Protein AF-A0A843DJ02-F1 (afdb_monomer)

Sequence (90 aa):
MFDVICVPVDGSEYGYKAADVAIEIAEKFSSKIAAVHVLEEFSFSSYDSEEDSGDAILAKITKKAAEHDVEVVEHLLTADALRDMKFIIN

Nearest PDB structures (foldseek):
  4wny-assembly1_A-2  TM=8.819E-01  e=2.129E-06  Burkholderia pseudomallei 1710b
  3hgm-assembly2_C  TM=8.732E-01  e=9.163E-06  Halomonas elongata
  7ji4-assembly1_A  TM=5.893E-01  e=1.815E-04  Staphylococcus aureus subsp. aureus MRSA252
  4cdn-assembly2_B  TM=5.218E-01  e=2.510E-01  Methanosarcina mazei Go1
  5zcw-assembly1_A  TM=5.365E-01  e=3.498E-01  Methanosarcina mazei

Solvent-accessible surface area (backbone atoms only — not comparable to full-atom values): 5203 Å² total; per-residue (Å²): 131,65,65,62,47,77,39,71,37,81,71,42,75,66,27,52,53,51,44,54,54,48,42,58,50,19,52,76,59,75,16,31,35,38,41,34,31,68,43,60,84,83,59,94,67,55,68,72,62,52,50,56,51,45,50,54,45,46,52,53,50,46,58,56,27,53,79,61,79,33,55,64,47,78,42,82,41,80,44,52,73,88,75,45,50,76,69,75,77,113

Mean predicted aligned error: 3.18 Å

pLDDT: mean 93.18, std 8.01, range [51.97, 98.56]

Radius of gyration: 13.01 Å; Cα contacts (8 Å, |Δi|>4): 141; chains: 1; bounding box: 37×25×33 Å

Structure (mmCIF, N/CA/C/O backbone):
data_AF-A0A843DJ02-F1
#
_entry.id   AF-A0A843DJ02-F1
#
loop_
_atom_site.group_PDB
_atom_site.id
_atom_site.type_symbol
_atom_site.label_atom_id
_atom_site.label_alt_id
_atom_site.label_comp_id
_atom_site.label_asym_id
_atom_site.label_entity_id
_atom_site.label_seq_id
_atom_site.pdbx_PDB_ins_code
_atom_site.Cartn_x
_atom_site.Cartn_y
_atom_site.Cartn_z
_atom_site.occupancy
_atom_site.B_iso_or_equiv
_atom_site.auth_seq_id
_atom_site.auth_comp_id
_atom_site.auth_asym_id
_atom_site.auth_atom_id
_atom_site.pdbx_PDB_model_num
ATOM 1 N N . MET A 1 1 ? -20.631 -8.835 4.016 1.00 71.25 1 MET A N 1
ATOM 2 C CA . MET A 1 1 ? -19.887 -7.614 4.389 1.00 71.25 1 MET A CA 1
ATOM 3 C C . MET A 1 1 ? -18.545 -7.695 3.682 1.00 71.25 1 MET A C 1
ATOM 5 O O . MET A 1 1 ? -18.176 -8.805 3.323 1.00 71.25 1 MET A O 1
ATOM 9 N N . PHE A 1 2 ? -17.881 -6.582 3.376 1.00 83.56 2 PHE A N 1
ATOM 10 C CA . PHE A 1 2 ? -16.559 -6.650 2.748 1.00 83.56 2 PHE A CA 1
ATOM 11 C C . PHE A 1 2 ? -15.532 -6.983 3.831 1.00 83.56 2 PHE A C 1
ATOM 13 O O . PHE A 1 2 ? -15.407 -6.223 4.784 1.00 83.56 2 PHE A O 1
ATOM 20 N N . ASP A 1 3 ? -14.833 -8.108 3.718 1.00 92.00 3 ASP A N 1
ATOM 21 C CA . ASP A 1 3 ? -13.810 -8.490 4.704 1.00 92.00 3 ASP A CA 1
ATOM 22 C C . ASP A 1 3 ? -12.460 -7.822 4.389 1.00 92.00 3 ASP A C 1
ATOM 24 O O . ASP A 1 3 ? -11.683 -7.492 5.286 1.00 92.00 3 ASP A O 1
ATOM 28 N N . VAL A 1 4 ? -12.212 -7.566 3.100 1.00 94.62 4 VAL A N 1
ATOM 29 C CA . VAL A 1 4 ? -10.995 -6.938 2.582 1.00 94.62 4 VAL A CA 1
ATOM 30 C C . VAL A 1 4 ? -11.366 -5.909 1.518 1.00 94.62 4 VAL A C 1
ATOM 32 O O . VAL A 1 4 ? -12.160 -6.187 0.618 1.00 94.62 4 VAL A O 1
ATOM 35 N N . ILE A 1 5 ? -10.775 -4.723 1.616 1.00 95.62 5 ILE A N 1
ATOM 36 C CA . ILE A 1 5 ? -10.855 -3.658 0.621 1.00 95.62 5 ILE A CA 1
ATOM 37 C C . ILE A 1 5 ? -9.522 -3.624 -0.132 1.00 95.62 5 ILE A C 1
ATOM 39 O O . ILE A 1 5 ? -8.491 -3.251 0.422 1.00 95.62 5 ILE A O 1
ATOM 43 N N . CYS A 1 6 ? -9.532 -4.034 -1.399 1.00 95.19 6 CYS A N 1
ATOM 44 C CA . CYS A 1 6 ? -8.355 -3.939 -2.261 1.00 95.19 6 CYS A CA 1
ATOM 45 C C . CYS A 1 6 ? -8.236 -2.523 -2.830 1.00 95.19 6 CYS A C 1
ATOM 47 O O . CYS A 1 6 ? -9.193 -2.013 -3.418 1.00 95.19 6 CYS A O 1
ATOM 49 N N . VAL A 1 7 ? -7.060 -1.908 -2.702 1.00 96.44 7 VAL A N 1
ATOM 50 C CA . VAL A 1 7 ? -6.773 -0.583 -3.257 1.00 96.44 7 VAL A CA 1
ATOM 51 C C . VAL A 1 7 ? -5.454 -0.585 -4.035 1.00 96.44 7 VAL A C 1
ATOM 53 O O . VAL A 1 7 ? -4.383 -0.749 -3.450 1.00 96.44 7 VAL A O 1
ATOM 56 N N . PRO A 1 8 ? -5.505 -0.396 -5.363 1.00 96.00 8 PRO A N 1
ATOM 57 C CA . PRO A 1 8 ? -4.311 -0.181 -6.167 1.00 96.00 8 PRO A CA 1
ATOM 58 C C . PRO A 1 8 ? -3.782 1.236 -5.941 1.00 96.00 8 PRO A C 1
ATOM 60 O O . PRO A 1 8 ? -4.553 2.200 -5.948 1.00 96.00 8 PRO A O 1
ATOM 63 N N . VAL A 1 9 ? -2.472 1.368 -5.766 1.00 96.94 9 VAL A N 1
ATOM 64 C CA . VAL A 1 9 ? -1.782 2.642 -5.562 1.00 96.94 9 VAL A CA 1
ATOM 65 C C . VAL A 1 9 ? -0.574 2.722 -6.483 1.00 96.94 9 VAL A C 1
ATOM 67 O O . VAL A 1 9 ? 0.232 1.807 -6.541 1.00 96.94 9 VAL A O 1
ATOM 70 N N . ASP A 1 10 ? -0.435 3.825 -7.208 1.00 95.25 10 ASP A N 1
ATOM 71 C CA . ASP A 1 10 ? 0.631 4.076 -8.193 1.00 95.25 10 ASP A CA 1
ATOM 72 C C . ASP A 1 10 ? 1.627 5.151 -7.719 1.00 95.25 10 ASP A C 1
ATOM 74 O O . ASP A 1 10 ? 2.464 5.628 -8.478 1.00 95.25 10 ASP A O 1
ATOM 78 N N . GLY A 1 11 ? 1.504 5.594 -6.464 1.00 96.06 11 GLY A N 1
ATOM 79 C CA . GLY A 1 11 ? 2.291 6.696 -5.910 1.00 96.06 11 GLY A CA 1
ATOM 80 C C . GLY A 1 11 ? 1.843 8.090 -6.363 1.00 96.06 11 GLY A C 1
ATOM 81 O O . GLY A 1 11 ? 2.412 9.086 -5.907 1.00 96.06 11 GLY A O 1
ATOM 82 N N . SER A 1 12 ? 0.809 8.200 -7.202 1.00 97.81 12 SER A N 1
ATOM 83 C CA . SER A 1 12 ? 0.232 9.486 -7.591 1.00 97.81 12 SER A CA 1
ATOM 84 C C . SER A 1 12 ? -0.613 10.095 -6.468 1.00 97.81 12 SER A C 1
ATOM 86 O O . SER A 1 12 ? -1.076 9.420 -5.545 1.00 97.81 12 SER A O 1
ATOM 88 N N . GLU A 1 13 ? -0.876 11.401 -6.559 1.00 97.88 13 GLU A N 1
ATOM 89 C CA . GLU A 1 13 ? -1.801 12.089 -5.649 1.00 97.88 13 GLU A CA 1
ATOM 90 C C . GLU A 1 13 ? -3.188 11.422 -5.624 1.00 97.88 13 GLU A C 1
ATOM 92 O O . GLU A 1 13 ? -3.800 11.292 -4.563 1.00 97.88 13 GLU A O 1
ATOM 97 N N . TYR A 1 14 ? -3.674 10.971 -6.783 1.00 97.75 14 TYR A N 1
ATOM 98 C CA . TYR A 1 14 ? -4.986 10.342 -6.909 1.00 97.75 14 TYR A CA 1
ATOM 99 C C . TYR A 1 14 ? -4.999 8.916 -6.356 1.00 97.75 14 TYR A C 1
ATOM 101 O O . TYR A 1 14 ? -5.977 8.545 -5.709 1.00 97.75 14 TYR A O 1
ATOM 109 N N . GLY A 1 15 ? -3.906 8.164 -6.515 1.00 97.50 15 GLY A N 1
ATOM 110 C CA . GLY A 1 15 ? -3.726 6.866 -5.860 1.00 97.50 15 GLY A CA 1
ATOM 111 C C . GLY A 1 15 ? -3.788 6.992 -4.337 1.00 97.50 15 GLY A C 1
ATOM 112 O O . GLY A 1 15 ? -4.524 6.263 -3.675 1.00 97.50 15 GLY A O 1
ATOM 113 N N . TYR A 1 16 ? -3.116 7.998 -3.767 1.00 98.38 16 TYR A N 1
ATOM 114 C CA . TYR A 1 16 ? -3.190 8.248 -2.324 1.00 98.38 16 TYR A CA 1
ATOM 115 C C . TYR A 1 16 ? -4.581 8.675 -1.848 1.00 98.38 16 TYR A C 1
ATOM 117 O O . TYR A 1 16 ? -4.997 8.249 -0.776 1.00 98.38 16 TYR A O 1
ATOM 125 N N . LYS A 1 17 ? -5.313 9.480 -2.628 1.00 98.38 17 LYS A N 1
ATOM 126 C CA . LYS A 1 17 ? -6.704 9.843 -2.307 1.00 98.38 17 LYS A CA 1
ATOM 127 C C . LYS A 1 17 ? -7.638 8.633 -2.356 1.00 98.38 17 LYS A C 1
ATOM 129 O O . LYS A 1 17 ? -8.542 8.532 -1.534 1.00 98.38 17 LYS A O 1
ATOM 134 N N . ALA A 1 18 ? -7.424 7.715 -3.299 1.00 98.31 18 ALA A N 1
ATOM 135 C CA . ALA A 1 18 ? -8.169 6.462 -3.351 1.00 98.31 18 ALA A CA 1
ATOM 136 C C . ALA A 1 18 ? -7.901 5.602 -2.106 1.00 98.31 18 ALA A C 1
ATOM 138 O O . ALA A 1 18 ? -8.840 5.050 -1.535 1.00 98.31 18 ALA A O 1
ATOM 139 N N . ALA A 1 19 ? -6.649 5.551 -1.643 1.00 98.38 19 ALA A N 1
ATOM 140 C CA . ALA A 1 19 ? -6.290 4.873 -0.401 1.00 98.38 19 ALA A CA 1
ATOM 141 C C . ALA A 1 19 ? -6.948 5.500 0.836 1.00 98.38 19 ALA A C 1
ATOM 143 O O . ALA A 1 19 ? -7.438 4.761 1.684 1.00 98.38 19 ALA A O 1
ATOM 144 N N . ASP A 1 20 ? -7.039 6.831 0.913 1.00 98.56 20 ASP A N 1
ATOM 145 C CA . ASP A 1 20 ? -7.732 7.517 2.015 1.00 98.56 20 ASP A CA 1
ATOM 146 C C . ASP A 1 20 ? -9.209 7.085 2.095 1.00 98.56 20 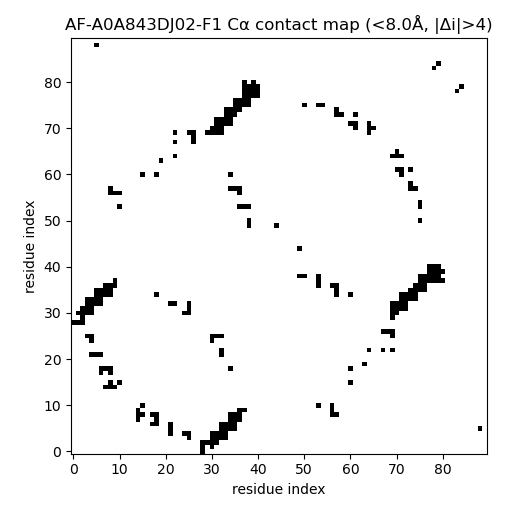ASP A C 1
ATOM 148 O O . ASP A 1 20 ? -9.696 6.688 3.152 1.00 98.56 20 ASP A O 1
ATOM 152 N N . VAL A 1 21 ? -9.904 7.047 0.953 1.00 98.31 21 VAL A N 1
ATOM 153 C CA . VAL A 1 21 ? -11.296 6.568 0.887 1.00 98.31 21 VAL A CA 1
ATOM 154 C C . VAL A 1 21 ? -11.400 5.081 1.241 1.00 98.31 21 VAL A C 1
ATOM 156 O O . VAL A 1 21 ? -12.343 4.676 1.920 1.00 98.31 21 VAL A O 1
ATOM 159 N N . ALA A 1 22 ? -10.449 4.254 0.802 1.00 98.06 22 ALA A N 1
ATOM 160 C CA . ALA A 1 22 ? -10.429 2.833 1.137 1.00 98.06 22 ALA A CA 1
ATOM 161 C C . ALA A 1 22 ? -10.284 2.611 2.652 1.00 98.06 22 ALA A C 1
ATOM 163 O O . ALA A 1 22 ? -11.014 1.791 3.208 1.00 98.06 22 ALA A O 1
ATOM 164 N N . ILE A 1 23 ? -9.417 3.380 3.321 1.00 98.50 23 ILE A N 1
ATOM 165 C CA . ILE A 1 23 ? -9.234 3.352 4.780 1.00 98.50 23 ILE A CA 1
ATOM 166 C C . ILE A 1 23 ? -10.534 3.744 5.492 1.00 98.50 23 ILE A C 1
ATOM 168 O O . ILE A 1 23 ? -10.978 3.009 6.370 1.00 98.50 23 ILE A O 1
ATOM 172 N N . GLU A 1 24 ? -11.209 4.819 5.068 1.00 98.00 24 GLU A N 1
ATOM 173 C CA . GLU A 1 24 ? -12.502 5.218 5.652 1.00 98.00 24 GLU A CA 1
ATOM 174 C C . GLU A 1 24 ? -13.583 4.133 5.511 1.00 98.00 24 GLU A C 1
ATOM 176 O O . GLU A 1 24 ? -14.448 3.980 6.379 1.00 98.00 24 GLU A O 1
ATOM 181 N N . ILE A 1 25 ? -13.587 3.404 4.392 1.00 97.25 25 ILE A N 1
ATOM 182 C CA . ILE A 1 25 ? -14.503 2.279 4.175 1.00 97.25 25 ILE A CA 1
ATOM 183 C C . ILE A 1 25 ? -14.127 1.130 5.115 1.00 97.25 25 ILE A C 1
ATOM 185 O O . ILE A 1 25 ? -15.001 0.602 5.802 1.00 97.25 25 ILE A O 1
ATOM 189 N N . ALA A 1 26 ? -12.847 0.760 5.173 1.00 98.00 26 ALA A N 1
ATOM 190 C CA . ALA A 1 26 ? -12.368 -0.334 6.008 1.00 98.00 26 ALA A CA 1
ATOM 191 C C . ALA A 1 26 ? -12.629 -0.085 7.500 1.00 98.00 26 ALA A C 1
ATOM 193 O O . ALA A 1 26 ? -13.134 -0.978 8.178 1.00 98.00 26 ALA A O 1
ATOM 194 N N . GLU A 1 27 ? -12.412 1.138 7.985 1.00 97.38 27 GLU A N 1
ATOM 195 C CA . GLU A 1 27 ? -12.731 1.552 9.357 1.00 97.38 27 GLU A CA 1
ATOM 196 C C . GLU A 1 27 ? -14.223 1.334 9.673 1.00 97.38 27 GLU A C 1
ATOM 198 O O . GLU A 1 27 ? -14.578 0.690 10.662 1.00 97.38 27 GLU A O 1
ATOM 203 N N . LYS A 1 28 ? -15.121 1.788 8.786 1.00 96.31 28 LYS A N 1
ATOM 204 C CA . LYS A 1 28 ? -16.582 1.677 8.976 1.00 96.31 28 LYS A CA 1
ATOM 205 C C . LYS A 1 28 ? -17.095 0.240 8.984 1.00 96.31 28 LYS A C 1
ATOM 207 O O . LYS A 1 28 ? -18.104 -0.035 9.632 1.00 96.31 28 LYS A O 1
ATOM 212 N N . PHE A 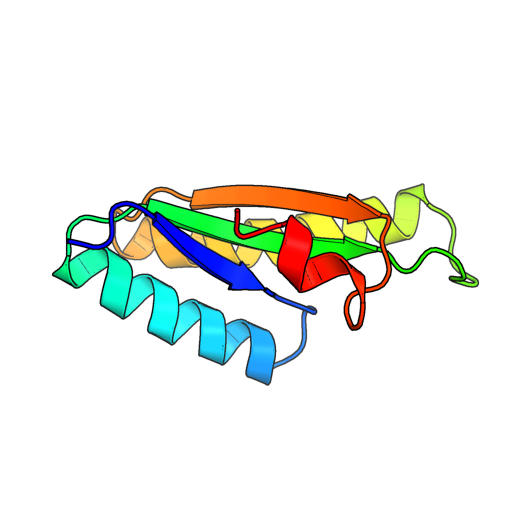1 29 ? -16.452 -0.650 8.234 1.00 95.88 29 PHE A N 1
ATOM 213 C CA . PHE A 1 29 ? -16.882 -2.041 8.082 1.00 95.88 29 PHE A CA 1
ATOM 214 C C . PHE A 1 29 ? -16.023 -3.039 8.865 1.00 95.88 29 PHE A C 1
ATOM 216 O O . PHE A 1 29 ? -16.290 -4.238 8.788 1.00 95.88 29 PHE A O 1
ATOM 223 N N . SER A 1 30 ? -15.042 -2.558 9.638 1.00 95.94 30 SER A N 1
ATOM 224 C CA . SER A 1 30 ? -14.048 -3.396 10.324 1.00 95.94 30 SER A CA 1
ATOM 225 C C . SER A 1 30 ? -13.348 -4.370 9.363 1.00 95.94 30 SER A C 1
ATOM 227 O O . SER A 1 30 ? -13.136 -5.540 9.683 1.00 95.94 30 SER A O 1
ATOM 229 N N . SER A 1 31 ? -13.035 -3.883 8.162 1.00 97.25 31 SER A N 1
ATOM 230 C CA . SER A 1 31 ? -12.345 -4.621 7.103 1.00 97.25 31 SER A CA 1
ATOM 231 C C . SER A 1 31 ? -10.835 -4.396 7.173 1.00 97.25 31 SER A C 1
ATOM 233 O O . SER A 1 31 ? -10.356 -3.453 7.800 1.00 97.25 31 SER A O 1
ATOM 235 N N . LYS A 1 32 ? -10.082 -5.228 6.456 1.00 97.19 32 LYS A N 1
ATOM 236 C CA . LYS A 1 32 ? -8.652 -5.008 6.195 1.00 97.19 32 LYS A CA 1
ATOM 237 C C . LYS A 1 32 ? -8.438 -4.324 4.850 1.00 97.19 32 LYS A C 1
ATOM 239 O O . LYS A 1 32 ? -9.320 -4.358 3.991 1.00 97.19 32 LYS A O 1
ATOM 244 N N . ILE A 1 33 ? -7.255 -3.767 4.636 1.00 97.81 33 ILE A N 1
ATOM 245 C CA . ILE A 1 33 ? -6.828 -3.229 3.342 1.00 97.81 33 ILE A CA 1
ATOM 246 C C . ILE A 1 33 ? -5.833 -4.190 2.692 1.00 97.81 33 ILE A C 1
ATOM 248 O O . ILE A 1 33 ? -4.885 -4.628 3.336 1.00 97.81 33 ILE A O 1
ATOM 252 N N . ALA A 1 34 ? -6.020 -4.470 1.405 1.00 96.88 34 ALA A N 1
ATOM 253 C CA . ALA A 1 34 ? -4.979 -5.023 0.543 1.00 96.88 34 ALA A CA 1
ATOM 254 C C . ALA A 1 34 ? -4.460 -3.891 -0.355 1.00 96.88 34 ALA A C 1
ATOM 256 O O . ALA A 1 34 ? -5.129 -3.503 -1.316 1.00 96.88 34 ALA A O 1
ATOM 257 N N . ALA A 1 35 ? -3.313 -3.310 -0.006 1.00 97.69 35 ALA A N 1
ATOM 258 C CA . ALA A 1 35 ? -2.694 -2.233 -0.774 1.00 97.69 35 ALA A CA 1
ATOM 259 C C . ALA A 1 35 ? -1.796 -2.841 -1.852 1.00 97.69 35 ALA A C 1
ATOM 261 O O . ALA A 1 35 ? -0.901 -3.619 -1.534 1.00 97.69 35 ALA A O 1
ATOM 262 N N . VAL A 1 36 ? -2.039 -2.503 -3.117 1.00 97.12 36 VAL A N 1
ATOM 263 C CA . VAL A 1 36 ? -1.345 -3.116 -4.257 1.00 97.12 36 VAL A CA 1
ATOM 264 C C . VAL A 1 36 ? -0.556 -2.060 -5.014 1.00 97.12 36 VAL A C 1
ATOM 266 O O . VAL A 1 36 ? -1.143 -1.095 -5.500 1.00 97.12 36 VAL A O 1
ATOM 269 N N . HIS A 1 37 ? 0.746 -2.271 -5.173 1.00 96.62 37 HIS A N 1
ATOM 270 C CA . HIS A 1 37 ? 1.578 -1.519 -6.105 1.00 96.62 37 HIS A CA 1
ATOM 271 C C . HIS A 1 37 ? 2.137 -2.462 -7.172 1.00 96.62 37 HIS A C 1
ATOM 273 O O . HIS A 1 37 ? 2.562 -3.579 -6.869 1.00 96.62 37 HIS A O 1
ATOM 279 N N . VAL A 1 38 ? 2.106 -2.012 -8.426 1.00 94.94 38 VAL A N 1
ATOM 280 C CA . VAL A 1 38 ? 2.585 -2.785 -9.572 1.00 94.94 38 VAL A CA 1
ATOM 281 C C . VAL A 1 38 ? 3.873 -2.162 -10.095 1.00 94.94 38 VAL A C 1
ATOM 283 O O . VAL A 1 38 ? 3.899 -0.979 -10.424 1.00 94.94 38 VAL A O 1
ATOM 286 N N . LEU A 1 39 ? 4.917 -2.982 -10.176 1.00 93.75 39 LEU A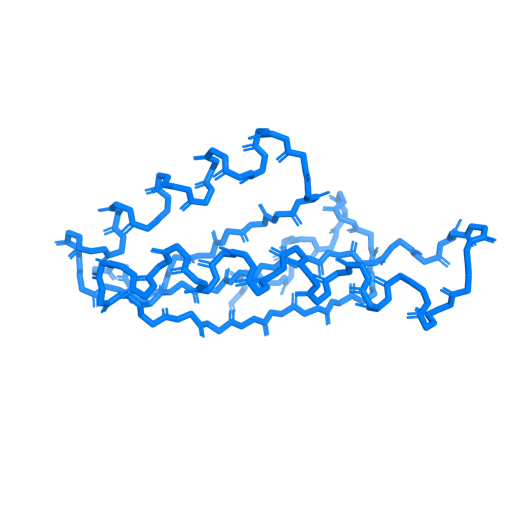 N 1
ATOM 287 C CA . LEU A 1 39 ? 6.160 -2.700 -10.875 1.00 93.75 39 LEU A CA 1
ATOM 288 C C . LEU A 1 39 ? 5.985 -3.058 -12.352 1.00 93.75 39 LEU A C 1
ATOM 290 O O . LEU A 1 39 ? 5.570 -4.172 -12.685 1.00 93.75 39 LEU A O 1
ATOM 294 N N . GLU A 1 40 ? 6.300 -2.114 -13.231 1.00 86.38 40 GLU A N 1
ATOM 295 C CA . GLU A 1 40 ? 6.151 -2.278 -14.675 1.00 86.38 40 GLU A CA 1
ATOM 296 C C . GLU A 1 40 ? 7.260 -3.183 -15.232 1.00 86.38 40 GLU A C 1
ATOM 298 O O . GLU A 1 40 ? 8.448 -2.899 -15.087 1.00 86.38 40 GLU A O 1
ATOM 303 N N . GLU A 1 41 ? 6.887 -4.247 -15.950 1.00 79.75 41 GLU A N 1
ATOM 304 C CA . GLU A 1 41 ? 7.836 -5.234 -16.507 1.00 79.75 41 GLU A CA 1
ATOM 305 C C . GLU A 1 41 ? 8.913 -4.627 -17.427 1.00 79.75 41 GLU A C 1
ATOM 307 O O . GLU A 1 41 ? 9.990 -5.202 -17.604 1.00 79.75 41 GLU A O 1
ATOM 312 N N . PHE A 1 42 ? 8.628 -3.470 -18.033 1.00 79.00 42 PHE A N 1
ATOM 313 C CA . PHE A 1 42 ? 9.484 -2.818 -19.027 1.00 79.00 42 PHE A CA 1
ATOM 314 C C . PHE A 1 4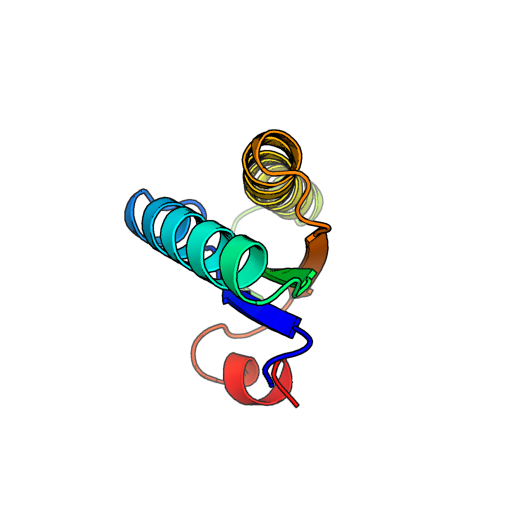2 ? 9.993 -1.448 -18.572 1.00 79.00 42 PHE A C 1
ATOM 316 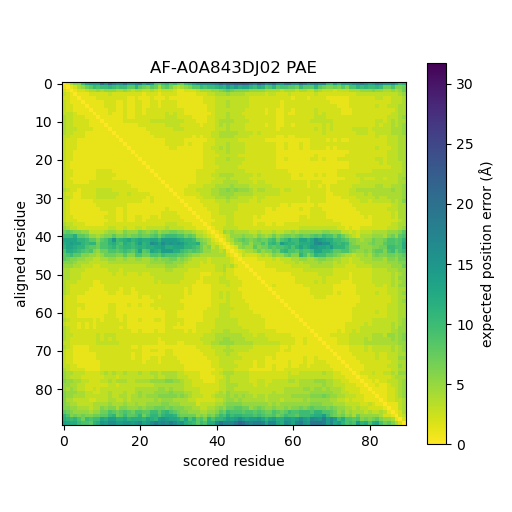O O . PHE A 1 42 ? 10.050 -0.501 -19.362 1.00 79.00 42 PHE A O 1
ATOM 323 N N . SER A 1 43 ? 10.373 -1.336 -17.302 1.00 79.06 43 SER A N 1
ATOM 324 C CA . SER A 1 43 ? 11.019 -0.132 -16.792 1.00 79.06 43 SER A CA 1
ATOM 325 C C . SER A 1 43 ? 12.460 0.030 -17.288 1.00 79.06 43 SER A C 1
ATOM 327 O O . SER A 1 43 ? 13.189 -0.934 -17.523 1.00 79.06 43 SER A O 1
ATOM 329 N N . PHE A 1 44 ? 12.889 1.286 -17.436 1.00 81.75 44 PHE A N 1
ATOM 330 C CA . PHE A 1 44 ? 14.293 1.639 -17.680 1.00 81.75 44 PHE A CA 1
ATOM 331 C C . PHE A 1 44 ? 15.118 1.699 -16.382 1.00 81.75 44 PHE A C 1
ATOM 333 O O . PHE A 1 44 ? 16.340 1.860 -16.441 1.00 81.75 44 PHE A O 1
ATOM 340 N N . SER A 1 45 ? 14.456 1.610 -15.228 1.00 83.88 45 SER A N 1
ATOM 341 C CA . SER A 1 45 ? 15.059 1.629 -13.895 1.00 83.88 45 SER A CA 1
ATOM 342 C C . SER A 1 45 ? 15.587 0.247 -13.497 1.00 83.88 45 SER A C 1
ATOM 344 O O . SER A 1 45 ? 15.236 -0.768 -14.095 1.00 83.88 45 SER A O 1
ATOM 346 N N . SER A 1 46 ? 16.453 0.186 -12.480 1.00 88.31 46 SER A N 1
ATOM 347 C CA . SER A 1 46 ? 16.843 -1.102 -11.896 1.00 88.31 46 SER A CA 1
ATOM 348 C C . SER A 1 46 ? 15.728 -1.641 -11.006 1.00 88.31 46 SER A C 1
ATOM 350 O O . SER A 1 46 ? 15.095 -0.859 -10.296 1.00 88.31 46 SER A O 1
ATOM 352 N N . TYR A 1 47 ? 15.566 -2.967 -10.980 1.00 87.06 47 TYR A N 1
ATOM 353 C CA . TYR A 1 47 ? 14.598 -3.648 -10.112 1.00 87.06 47 TYR A CA 1
ATOM 354 C C . TYR A 1 47 ? 14.688 -3.177 -8.656 1.00 87.06 47 TYR A C 1
ATOM 356 O O . TYR A 1 47 ? 13.686 -2.711 -8.133 1.00 87.06 47 TYR A O 1
ATOM 364 N N . ASP A 1 48 ? 15.889 -3.149 -8.067 1.00 91.81 48 ASP A N 1
ATOM 365 C CA . ASP A 1 48 ? 16.097 -2.674 -6.689 1.00 91.81 48 ASP A CA 1
ATOM 366 C C . ASP A 1 48 ? 15.532 -1.259 -6.454 1.00 91.81 48 ASP A C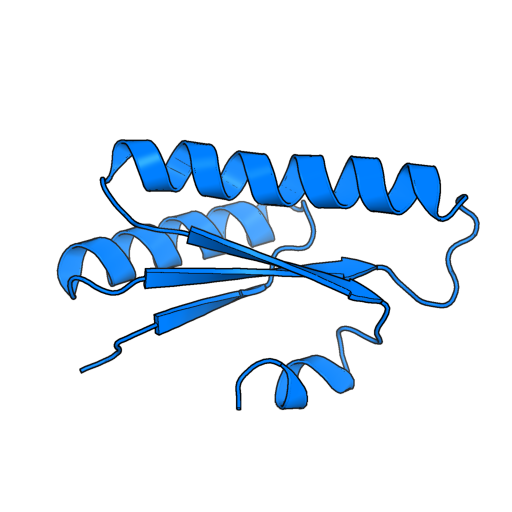 1
ATOM 368 O O . ASP A 1 48 ? 14.950 -0.974 -5.416 1.00 91.81 48 ASP A O 1
ATOM 372 N N . SER A 1 49 ? 15.658 -0.360 -7.440 1.00 91.81 49 SER A N 1
ATOM 373 C CA . SER A 1 49 ? 15.172 1.020 -7.292 1.00 91.81 49 SER A CA 1
ATOM 374 C C . SER A 1 49 ? 13.653 1.124 -7.402 1.00 91.81 49 SER A C 1
ATOM 376 O O . SER A 1 49 ? 13.044 2.003 -6.792 1.00 91.81 49 SER A O 1
ATOM 378 N N . GLU A 1 50 ? 13.041 0.244 -8.196 1.00 92.69 50 GLU A N 1
ATOM 379 C CA . GLU A 1 50 ? 11.589 0.174 -8.320 1.00 92.69 50 GLU A CA 1
ATOM 380 C C . GLU A 1 50 ? 10.966 -0.478 -7.093 1.00 92.69 50 GLU A C 1
ATOM 382 O O . GLU A 1 50 ? 9.946 0.007 -6.611 1.00 92.69 50 GLU A O 1
ATOM 387 N N . GLU A 1 51 ? 11.614 -1.509 -6.552 1.00 94.50 51 GLU A N 1
ATOM 388 C CA . GLU A 1 51 ? 11.229 -2.157 -5.303 1.00 94.50 51 GLU A CA 1
ATOM 389 C C . GLU A 1 51 ? 11.279 -1.164 -4.135 1.00 94.50 51 GLU A C 1
ATOM 391 O O . GLU A 1 51 ? 10.251 -0.932 -3.502 1.00 94.50 51 GLU A O 1
ATOM 396 N N . ASP A 1 52 ? 12.399 -0.454 -3.952 1.00 95.75 52 ASP A N 1
ATOM 397 C CA . ASP A 1 52 ? 12.541 0.592 -2.926 1.00 95.75 52 ASP A CA 1
ATOM 398 C C . ASP A 1 52 ? 11.454 1.682 -3.046 1.00 95.75 52 ASP A C 1
ATOM 400 O O . ASP A 1 52 ? 10.899 2.165 -2.052 1.00 95.75 52 ASP A O 1
ATOM 404 N N . SER A 1 53 ? 11.147 2.100 -4.279 1.00 95.38 53 SER A N 1
ATOM 405 C CA . SER A 1 53 ? 10.111 3.100 -4.554 1.00 95.38 53 SER A CA 1
ATOM 406 C C . SER A 1 53 ? 8.711 2.562 -4.245 1.00 95.38 53 SER A C 1
ATOM 408 O O . SER A 1 53 ? 7.898 3.262 -3.634 1.00 95.38 53 SER A O 1
ATOM 410 N N . GLY A 1 54 ? 8.425 1.325 -4.649 1.00 96.81 54 GLY A N 1
ATOM 411 C CA . GLY A 1 54 ? 7.158 0.647 -4.402 1.00 96.81 54 GLY A CA 1
ATOM 412 C C . GLY A 1 54 ? 6.894 0.429 -2.917 1.00 96.81 54 GLY A C 1
ATOM 413 O O . GLY A 1 54 ? 5.811 0.764 -2.430 1.00 96.81 54 GLY A O 1
ATOM 414 N N . ASP A 1 55 ? 7.907 -0.014 -2.178 1.00 98.00 55 ASP A N 1
ATOM 415 C CA . ASP A 1 55 ? 7.861 -0.163 -0.724 1.00 98.00 55 ASP A CA 1
ATOM 416 C C . ASP A 1 55 ? 7.578 1.174 -0.038 1.00 98.00 55 ASP A C 1
ATOM 418 O O . ASP A 1 55 ? 6.735 1.259 0.856 1.00 98.00 55 ASP A O 1
ATOM 422 N N . ALA A 1 56 ? 8.208 2.264 -0.485 1.00 98.25 56 ALA A N 1
ATOM 423 C CA . ALA A 1 56 ? 7.939 3.592 0.064 1.00 98.25 56 ALA A CA 1
ATOM 424 C C . ALA A 1 56 ? 6.492 4.059 -0.193 1.00 98.25 56 ALA A C 1
ATOM 426 O O . ALA A 1 56 ? 5.890 4.722 0.663 1.00 98.25 56 ALA A O 1
ATOM 427 N N . ILE A 1 57 ? 5.922 3.720 -1.356 1.00 98.44 57 ILE A N 1
ATOM 428 C CA . ILE A 1 57 ? 4.520 4.004 -1.692 1.00 98.44 57 ILE A CA 1
ATOM 429 C C . ILE A 1 57 ? 3.585 3.229 -0.757 1.00 98.44 57 ILE A C 1
ATOM 431 O O . ILE A 1 57 ? 2.679 3.831 -0.171 1.00 98.44 57 ILE A O 1
ATOM 435 N N . LEU A 1 58 ? 3.817 1.927 -0.586 1.00 98.44 58 LEU A N 1
ATOM 436 C CA . LEU A 1 58 ? 2.998 1.040 0.246 1.00 98.44 58 LEU A CA 1
ATOM 437 C C . LEU A 1 58 ? 3.102 1.395 1.737 1.00 98.44 58 LEU A C 1
ATOM 439 O O . LEU A 1 58 ? 2.074 1.619 2.383 1.00 98.44 58 LEU A O 1
ATOM 443 N N . ALA A 1 59 ? 4.313 1.626 2.247 1.00 98.50 59 ALA A N 1
ATOM 444 C CA . ALA A 1 59 ? 4.555 2.011 3.638 1.00 98.50 59 ALA A CA 1
ATOM 445 C C . ALA A 1 59 ? 3.827 3.307 4.026 1.00 98.50 59 ALA A C 1
ATOM 447 O O . ALA A 1 59 ? 3.381 3.479 5.166 1.00 98.50 59 ALA A O 1
ATOM 448 N N . LYS A 1 60 ? 3.663 4.240 3.079 1.00 98.38 60 LYS A N 1
ATOM 449 C CA . LYS A 1 60 ? 2.874 5.457 3.302 1.00 98.38 60 LYS A CA 1
ATOM 450 C C . LYS A 1 60 ? 1.390 5.151 3.513 1.00 98.38 60 LYS A C 1
ATOM 452 O O . LYS A 1 60 ? 0.759 5.842 4.314 1.00 98.38 60 LYS A O 1
ATOM 457 N N . ILE A 1 61 ? 0.837 4.146 2.834 1.00 98.38 61 ILE A N 1
ATOM 458 C CA . ILE A 1 61 ? -0.544 3.691 3.051 1.00 98.38 61 ILE A CA 1
ATOM 459 C C . ILE A 1 61 ? -0.670 3.045 4.424 1.00 98.38 61 ILE A C 1
ATOM 461 O O . ILE A 1 61 ? -1.543 3.436 5.194 1.00 98.38 61 ILE A O 1
ATOM 465 N N . THR A 1 62 ? 0.242 2.137 4.766 1.00 98.56 62 THR A N 1
ATOM 466 C CA . THR A 1 62 ? 0.263 1.466 6.073 1.00 98.56 62 THR A CA 1
ATOM 467 C C . THR A 1 62 ? 0.351 2.462 7.219 1.00 98.56 62 THR A C 1
ATOM 469 O O . THR A 1 62 ? -0.403 2.365 8.186 1.00 98.56 62 THR A O 1
ATOM 472 N N . LYS A 1 63 ? 1.194 3.492 7.088 1.00 98.50 63 LYS A N 1
ATOM 473 C CA . LYS A 1 63 ? 1.280 4.566 8.081 1.00 98.50 63 LYS A CA 1
ATOM 474 C C . LYS A 1 63 ? -0.047 5.307 8.252 1.00 98.50 63 LYS A C 1
ATOM 476 O O . LYS A 1 63 ? -0.445 5.548 9.383 1.00 98.50 63 LYS A O 1
ATOM 481 N N . LYS A 1 64 ? -0.717 5.665 7.152 1.00 97.81 64 LYS A N 1
ATOM 482 C CA . LYS A 1 64 ? -2.022 6.342 7.196 1.00 97.81 64 LYS A CA 1
ATOM 483 C C . LYS A 1 64 ? -3.095 5.456 7.828 1.00 97.81 64 LYS A C 1
ATOM 485 O O . LYS A 1 64 ? -3.815 5.907 8.703 1.00 97.81 64 LYS A O 1
ATOM 490 N N . ALA A 1 65 ? -3.180 4.192 7.424 1.00 98.12 65 ALA A N 1
ATOM 491 C CA . ALA A 1 65 ? -4.171 3.248 7.936 1.00 98.12 65 ALA A CA 1
ATOM 492 C C . ALA A 1 65 ? -3.989 2.955 9.435 1.00 98.12 65 ALA A C 1
ATOM 494 O O . ALA A 1 65 ? -4.973 2.811 10.159 1.00 98.12 65 ALA A O 1
ATOM 495 N N . ALA A 1 66 ? -2.742 2.945 9.918 1.00 97.88 66 ALA A N 1
ATOM 496 C CA . ALA A 1 66 ? -2.435 2.784 11.336 1.00 97.88 66 ALA A CA 1
ATOM 497 C C . ALA A 1 66 ? -2.990 3.926 12.209 1.00 97.88 66 ALA A C 1
ATOM 499 O O . ALA A 1 66 ? -3.288 3.695 13.376 1.00 97.88 66 ALA A O 1
ATOM 500 N N . GLU A 1 67 ? -3.177 5.135 11.663 1.00 97.69 67 GLU A N 1
ATOM 501 C CA . GLU A 1 67 ? -3.831 6.250 12.374 1.00 97.69 67 GLU A CA 1
ATOM 502 C C . GLU A 1 67 ? -5.334 5.992 12.620 1.00 97.69 67 GLU A C 1
ATOM 504 O O . GLU A 1 67 ? -5.932 6.655 13.465 1.00 97.69 67 GLU A O 1
ATOM 509 N N . HIS A 1 68 ? -5.918 5.014 11.917 1.00 97.31 68 HIS A N 1
ATOM 510 C CA . HIS A 1 68 ? -7.326 4.607 11.982 1.00 97.31 68 HIS A CA 1
ATOM 511 C C . HIS A 1 68 ? -7.520 3.178 12.531 1.00 97.31 68 HIS A C 1
ATOM 513 O O . HIS A 1 68 ? -8.601 2.612 12.389 1.00 97.31 68 HIS A O 1
ATOM 519 N N . ASP A 1 69 ? -6.477 2.563 13.106 1.00 97.50 69 ASP A N 1
ATOM 520 C CA . ASP A 1 69 ? -6.490 1.164 13.571 1.00 97.50 69 ASP A CA 1
ATOM 521 C C . ASP A 1 69 ? -6.898 0.142 12.477 1.00 97.50 69 ASP A C 1
ATOM 523 O O . ASP A 1 69 ? -7.438 -0.929 12.766 1.00 97.50 69 ASP A O 1
ATOM 527 N N . VAL A 1 70 ? -6.626 0.451 11.201 1.00 98.38 70 VAL A N 1
ATOM 528 C CA . VAL A 1 70 ? -6.918 -0.426 10.054 1.00 98.38 70 VAL A CA 1
ATOM 529 C C . VAL A 1 70 ? -5.677 -1.240 9.677 1.00 98.38 70 VAL A C 1
ATOM 531 O O . VAL A 1 70 ? -4.613 -0.691 9.391 1.00 98.38 70 VAL A O 1
ATOM 534 N N . GLU A 1 71 ? -5.819 -2.567 9.634 1.00 98.00 71 GLU A N 1
ATOM 535 C CA . GLU A 1 71 ? -4.758 -3.483 9.198 1.00 98.00 71 GLU A CA 1
ATOM 536 C C . GLU A 1 71 ? -4.564 -3.420 7.676 1.00 98.00 71 GLU A C 1
ATOM 538 O O . GLU A 1 71 ? -5.532 -3.497 6.911 1.00 98.00 71 GLU A O 1
ATOM 543 N N . VAL A 1 72 ? -3.305 -3.340 7.240 1.00 98.25 72 VAL A N 1
ATOM 544 C CA . VAL A 1 72 ? -2.912 -3.334 5.826 1.00 98.25 72 VAL A CA 1
ATOM 545 C C . VAL A 1 72 ? -2.044 -4.550 5.528 1.00 98.25 72 VAL A C 1
ATOM 547 O O . VAL A 1 72 ? -1.099 -4.843 6.258 1.00 98.25 72 VAL A O 1
ATOM 550 N N . VAL A 1 73 ? -2.350 -5.228 4.426 1.00 97.56 73 VAL A N 1
ATOM 551 C CA . VAL A 1 73 ? -1.457 -6.178 3.764 1.00 97.56 73 VAL A CA 1
ATOM 552 C C . VAL A 1 73 ? -0.931 -5.511 2.499 1.00 97.56 73 VAL A C 1
ATOM 554 O O . VAL A 1 73 ? -1.705 -5.085 1.640 1.00 97.56 73 VAL A O 1
ATOM 557 N N . GLU A 1 74 ? 0.387 -5.388 2.414 1.00 97.75 74 GLU A N 1
ATOM 558 C CA . GLU A 1 74 ? 1.085 -4.785 1.282 1.00 97.75 74 GLU A CA 1
ATOM 559 C C . GLU A 1 74 ? 1.376 -5.848 0.214 1.00 97.75 74 GLU A C 1
ATOM 561 O O . GLU A 1 74 ? 1.851 -6.945 0.515 1.00 97.75 74 GLU A O 1
ATOM 566 N N . HIS A 1 75 ? 1.081 -5.523 -1.042 1.00 96.00 75 HIS A N 1
ATOM 567 C CA . HIS A 1 75 ? 1.327 -6.369 -2.201 1.00 96.00 75 HIS A CA 1
ATOM 568 C C . HIS A 1 75 ? 2.127 -5.586 -3.236 1.00 96.00 75 HIS A C 1
ATOM 570 O O . HIS A 1 75 ? 1.588 -4.721 -3.927 1.00 96.00 75 HIS A O 1
ATOM 576 N N . LEU A 1 76 ? 3.405 -5.924 -3.359 1.00 95.56 76 LEU A N 1
ATOM 577 C CA . LEU A 1 76 ? 4.273 -5.432 -4.417 1.00 95.56 76 LEU A CA 1
ATOM 578 C C . LEU A 1 76 ? 4.425 -6.520 -5.482 1.00 95.56 76 LEU A C 1
ATOM 580 O O . LEU A 1 76 ? 4.826 -7.643 -5.172 1.00 95.56 76 LEU A O 1
ATOM 584 N N . LEU A 1 77 ? 4.042 -6.220 -6.721 1.00 93.12 77 LEU A N 1
ATOM 585 C CA . LEU A 1 77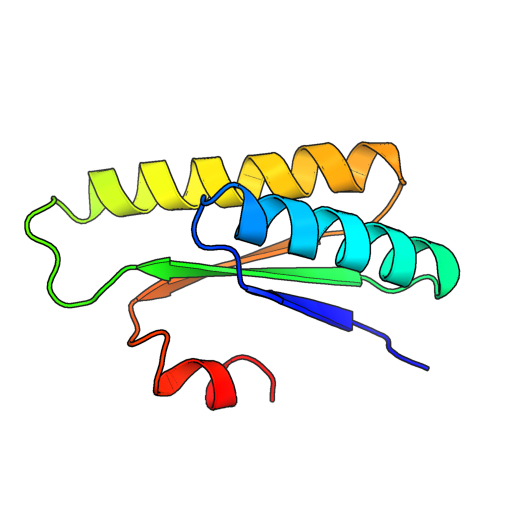 ? 3.934 -7.215 -7.790 1.00 93.12 77 LEU A CA 1
ATOM 586 C C . LEU A 1 77 ? 4.567 -6.690 -9.071 1.00 93.12 77 LEU A C 1
ATOM 588 O O . LEU A 1 77 ? 4.302 -5.561 -9.452 1.00 93.12 77 LEU A O 1
ATOM 592 N N . THR A 1 78 ? 5.320 -7.515 -9.791 1.00 92.38 78 THR A N 1
ATOM 593 C CA . THR A 1 78 ? 5.694 -7.208 -11.179 1.00 92.38 78 THR A CA 1
ATOM 594 C C . THR A 1 78 ? 4.597 -7.715 -12.114 1.00 92.38 78 THR A C 1
ATOM 596 O O . THR A 1 78 ? 4.311 -8.915 -12.102 1.00 92.38 78 THR A O 1
ATOM 599 N N . ALA A 1 79 ? 3.944 -6.819 -12.861 1.00 91.75 79 ALA A N 1
ATOM 600 C CA . ALA A 1 79 ? 2.809 -7.143 -13.736 1.00 91.75 79 ALA A CA 1
ATOM 601 C C . ALA A 1 79 ? 2.480 -5.997 -14.721 1.00 91.75 79 ALA A C 1
ATOM 603 O O . ALA A 1 79 ? 3.101 -4.937 -14.680 1.00 91.75 79 ALA A O 1
ATOM 604 N N . ASP A 1 80 ? 1.452 -6.175 -15.562 1.00 91.06 80 ASP A N 1
ATOM 605 C CA . ASP A 1 80 ? 0.803 -5.086 -16.312 1.00 91.06 80 ASP A CA 1
ATOM 606 C C . ASP A 1 80 ? -0.441 -4.604 -15.543 1.00 91.06 80 ASP A C 1
ATOM 608 O O . ASP A 1 80 ? -1.459 -5.302 -15.454 1.00 91.06 80 ASP A O 1
ATOM 612 N N . ALA A 1 81 ? -0.395 -3.382 -15.002 1.00 90.12 81 ALA A N 1
ATOM 613 C CA . ALA A 1 81 ? -1.480 -2.835 -14.183 1.00 90.12 81 ALA A CA 1
ATOM 614 C C . ALA A 1 81 ? -2.832 -2.742 -14.927 1.00 90.12 81 ALA A C 1
ATOM 616 O O . ALA A 1 81 ? -3.896 -2.823 -14.309 1.00 90.12 81 ALA A O 1
ATOM 617 N N . LEU A 1 82 ? -2.841 -2.604 -16.255 1.00 89.31 82 LEU A N 1
ATOM 618 C CA . LEU A 1 82 ? -4.080 -2.540 -17.038 1.00 89.31 82 LEU A CA 1
ATOM 619 C C . LEU A 1 82 ? -4.668 -3.926 -17.317 1.00 89.31 82 LEU A C 1
ATOM 621 O O . LEU A 1 82 ? -5.889 -4.065 -17.438 1.00 89.31 82 LEU A O 1
ATOM 625 N N . ARG A 1 83 ? -3.828 -4.954 -17.456 1.00 89.56 83 ARG A N 1
ATOM 626 C CA . ARG A 1 83 ? -4.261 -6.304 -17.863 1.00 89.56 83 ARG A CA 1
ATOM 627 C C . ARG A 1 83 ? -4.450 -7.256 -16.696 1.00 89.56 83 ARG A C 1
ATOM 629 O O . ARG A 1 83 ? -5.381 -8.072 -16.741 1.00 89.56 83 ARG A O 1
ATOM 636 N N . ASP A 1 84 ? -3.609 -7.131 -15.677 1.00 89.75 84 ASP A N 1
ATOM 637 C CA . ASP A 1 84 ? -3.438 -8.155 -14.650 1.00 89.75 84 ASP A CA 1
ATOM 638 C C . ASP A 1 84 ? -4.116 -7.810 -13.328 1.00 89.75 84 ASP A C 1
ATOM 640 O O . ASP A 1 84 ? -4.399 -8.711 -12.539 1.00 89.75 84 ASP A O 1
ATOM 644 N N . MET A 1 85 ? -4.523 -6.551 -13.123 1.00 86.38 8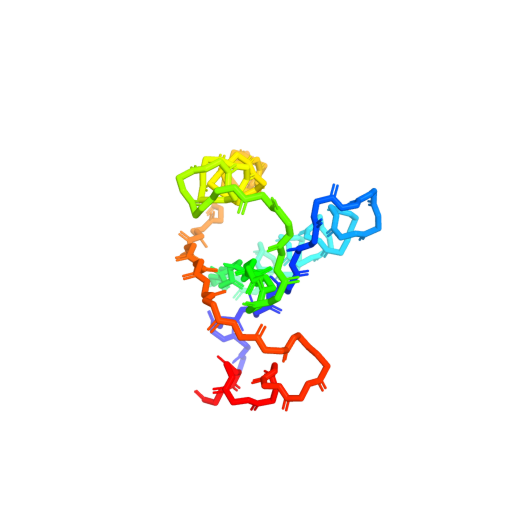5 MET A N 1
ATOM 645 C CA . MET A 1 85 ? -5.265 -6.139 -11.922 1.00 86.38 85 MET A CA 1
ATOM 646 C C . MET A 1 85 ? -6.518 -6.976 -11.663 1.00 86.38 85 MET A C 1
ATOM 648 O O . MET A 1 85 ? -6.845 -7.253 -10.516 1.00 86.38 85 MET A O 1
ATOM 652 N N . LYS A 1 86 ? -7.191 -7.472 -12.706 1.00 85.06 86 LYS A N 1
ATOM 653 C CA . LYS A 1 86 ? -8.351 -8.368 -12.555 1.00 85.06 86 LYS A CA 1
ATOM 654 C C . LYS A 1 86 ? -8.026 -9.709 -11.879 1.00 85.06 86 LYS A C 1
ATOM 656 O O . LYS A 1 86 ? -8.937 -10.357 -11.382 1.00 85.06 86 LYS A O 1
ATOM 661 N N . PHE A 1 87 ? -6.768 -10.150 -11.907 1.00 81.00 87 PHE A N 1
ATOM 662 C CA . PHE A 1 87 ? -6.322 -11.404 -11.295 1.00 81.00 87 PHE A CA 1
ATOM 663 C C . PHE A 1 87 ? -5.811 -11.210 -9.867 1.00 81.00 87 PHE A C 1
ATOM 665 O O . PHE A 1 87 ? -5.745 -12.180 -9.119 1.00 81.00 87 PHE A O 1
ATOM 672 N N . ILE A 1 88 ? -5.486 -9.971 -9.491 1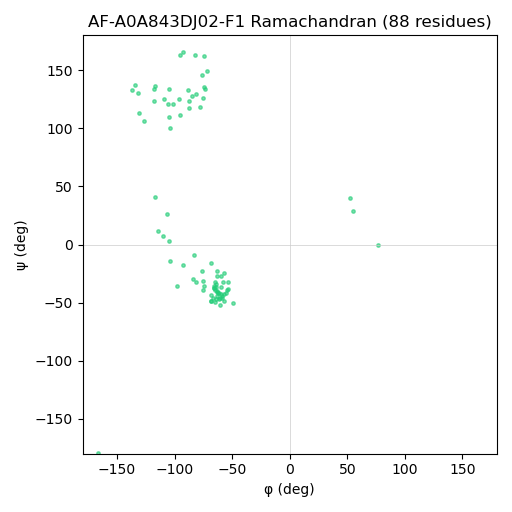.00 73.69 88 ILE A N 1
ATOM 673 C CA . ILE A 1 88 ? -5.007 -9.611 -8.152 1.00 73.69 88 ILE A CA 1
ATOM 674 C C . ILE A 1 88 ? -6.169 -9.576 -7.134 1.00 73.69 88 ILE A C 1
ATOM 676 O O . ILE A 1 88 ? -5.950 -9.757 -5.943 1.00 73.69 88 ILE A O 1
ATOM 680 N N . ILE A 1 89 ? -7.414 -9.402 -7.597 1.00 65.00 89 ILE A N 1
ATOM 681 C CA . ILE A 1 89 ? -8.611 -9.158 -6.763 1.00 65.00 89 ILE A CA 1
ATOM 682 C C . ILE A 1 89 ? -9.539 -10.399 -6.692 1.00 65.00 89 ILE A C 1
ATOM 684 O O . ILE A 1 89 ? -10.752 -10.255 -6.548 1.00 65.00 89 ILE A O 1
ATOM 688 N N . ASN A 1 90 ? -9.005 -11.614 -6.862 1.00 51.97 90 ASN A N 1
ATOM 689 C CA . ASN A 1 90 ? -9.801 -12.856 -6.897 1.00 51.97 90 ASN A CA 1
ATOM 690 C C . ASN A 1 90 ? -9.979 -13.519 -5.528 1.00 51.97 90 ASN A C 1
ATOM 692 O O . ASN A 1 90 ? -8.969 -13.658 -4.806 1.00 51.97 90 ASN A O 1
#

Foldseek 3Di:
DAQEQEQEAALDPVSVVSLVVSLVVCLVVVHAYEYEYEDEPDDPDDPVVSVVVLCVRQVVSCVVSVVSVHHYDYHYYHDDCVPCVVVVVD

Secondary structure (DSSP, 8-state):
--SEEEEE--SSHHHHHHHHHHHHHHHHHT-EEEEEEEEETT-SS-HHHHHHHHHHHHHHHHHHHHTTT--EEEEEEEE-TTTTHHHHT-